Protein AF-A0A519BTG4-F1 (afdb_monomer_lite)

Foldseek 3Di:
DVCCVVCVVVVVDDDDDDDDDDDPLVVCCVVVVPPDSVVSDPQDDDPVDPDD

pLDDT: mean 93.65, std 5.71, range [62.81, 98.06]

Radius of gyration: 18.51 Å; chains: 1; bounding box: 34×28×44 Å

Sequence (52 aa):
KDLEFYTTPF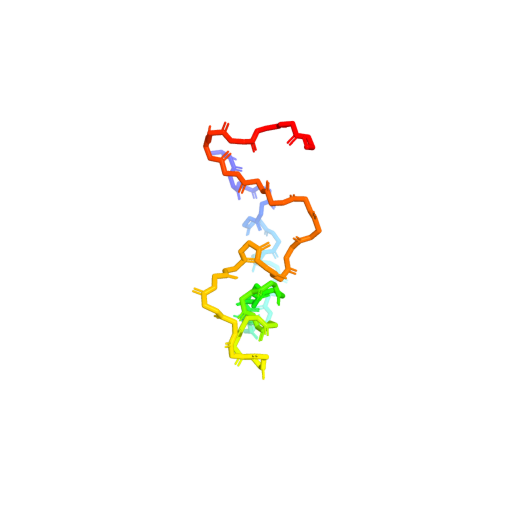KYGAPPHGGFGMGVDRMLMFILNLPNVREAVLFPRDVERTGP

Structure (mmCIF, N/CA/C/O backbone):
data_AF-A0A519BTG4-F1
#
_entry.id   AF-A0A519BTG4-F1
#
loop_
_atom_site.group_PDB
_atom_site.id
_atom_site.type_symbol
_atom_site.label_atom_id
_atom_site.label_alt_id
_atom_site.label_comp_id
_atom_site.label_asym_id
_atom_site.label_entity_id
_atom_site.label_seq_id
_atom_site.pdbx_PDB_ins_code
_atom_site.Cartn_x
_atom_site.Cartn_y
_atom_si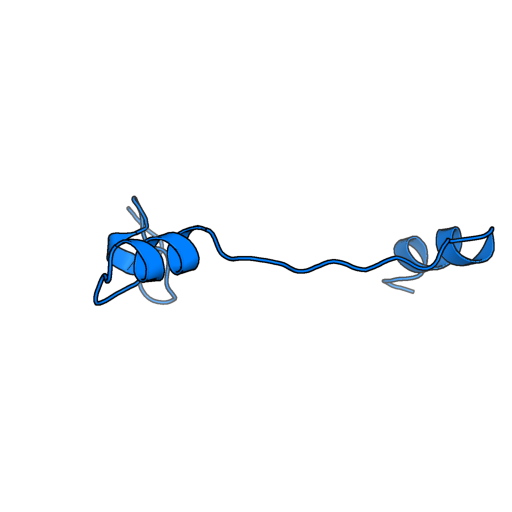te.Cartn_z
_atom_site.occupancy
_atom_site.B_iso_or_equiv
_atom_site.auth_seq_id
_atom_site.auth_comp_id
_atom_site.auth_asym_id
_atom_site.auth_atom_id
_atom_site.pdbx_PDB_model_num
ATOM 1 N N . LYS A 1 1 ? 12.596 18.374 -13.384 1.00 62.81 1 LYS A N 1
ATOM 2 C CA . LYS A 1 1 ? 13.855 17.712 -12.961 1.00 62.81 1 LYS A CA 1
ATOM 3 C C . LYS A 1 1 ? 13.602 16.600 -11.937 1.00 62.81 1 LYS A C 1
ATOM 5 O O . LYS A 1 1 ? 14.326 15.619 -11.957 1.00 62.81 1 LYS A O 1
ATOM 10 N N . ASP A 1 2 ? 12.541 16.674 -11.127 1.00 83.38 2 ASP A N 1
ATOM 11 C CA . ASP A 1 2 ? 12.359 15.789 -9.956 1.00 83.38 2 ASP A CA 1
ATOM 12 C C . ASP A 1 2 ? 12.052 14.307 -10.260 1.00 83.38 2 ASP A C 1
ATOM 14 O O . ASP A 1 2 ? 12.267 13.453 -9.409 1.00 83.38 2 ASP A O 1
ATOM 18 N N . LEU A 1 3 ? 11.612 13.969 -11.480 1.00 92.69 3 LEU A N 1
ATOM 19 C CA . LEU A 1 3 ? 11.319 12.584 -11.906 1.00 92.69 3 LEU A CA 1
ATOM 20 C C . LEU A 1 3 ? 12.266 12.060 -12.998 1.00 92.69 3 LEU A C 1
ATOM 22 O O . LEU A 1 3 ? 12.043 10.991 -13.574 1.00 92.69 3 LEU A O 1
ATOM 26 N N . GLU A 1 4 ? 13.326 12.801 -13.317 1.00 93.44 4 GLU A N 1
ATOM 27 C CA . GLU A 1 4 ? 14.267 12.424 -14.379 1.00 93.44 4 GLU A CA 1
ATOM 28 C C . GLU A 1 4 ? 15.002 11.114 -14.049 1.00 93.44 4 GLU A C 1
ATOM 30 O O . GLU A 1 4 ? 15.171 10.261 -14.921 1.00 93.44 4 GLU A O 1
ATOM 35 N N . PHE A 1 5 ? 15.324 10.903 -12.767 1.00 93.06 5 PHE A N 1
ATOM 36 C CA . PHE A 1 5 ? 15.856 9.639 -12.249 1.00 93.06 5 PHE A CA 1
ATOM 37 C C . PHE A 1 5 ? 14.918 8.450 -12.517 1.00 93.06 5 PHE A C 1
ATOM 39 O O . PHE A 1 5 ? 15.367 7.409 -12.985 1.00 93.06 5 PHE A O 1
ATOM 46 N N . TYR A 1 6 ? 13.614 8.610 -12.265 1.00 92.75 6 TYR A N 1
ATOM 47 C CA . TYR A 1 6 ? 12.630 7.540 -12.445 1.00 92.75 6 TYR A CA 1
ATOM 48 C C . TYR A 1 6 ? 12.385 7.219 -13.924 1.00 92.75 6 TYR A C 1
ATOM 50 O O . TYR 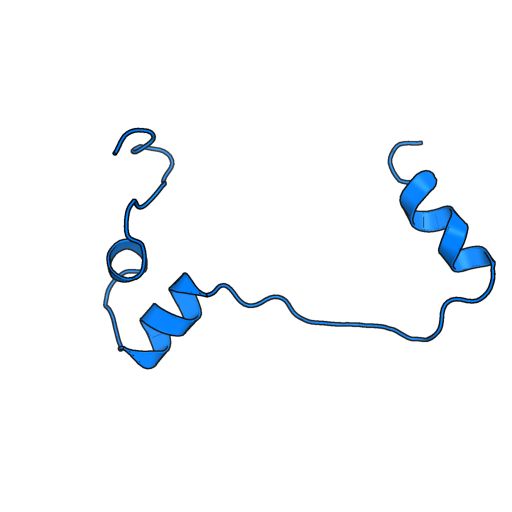A 1 6 ? 12.237 6.060 -14.287 1.00 92.75 6 TYR A O 1
ATOM 58 N N . THR A 1 7 ? 12.363 8.235 -14.793 1.00 93.44 7 THR A N 1
ATOM 59 C CA . THR A 1 7 ? 11.947 8.071 -16.198 1.00 93.44 7 THR A CA 1
ATOM 60 C C . THR A 1 7 ? 13.062 7.647 -17.156 1.00 93.44 7 THR A C 1
ATOM 62 O O . THR A 1 7 ? 12.787 7.039 -18.191 1.00 93.44 7 THR A O 1
ATOM 65 N N . THR A 1 8 ? 14.321 7.953 -16.836 1.00 94.69 8 THR A N 1
ATOM 66 C CA . THR A 1 8 ? 15.475 7.666 -17.707 1.00 94.69 8 THR A CA 1
ATOM 67 C C . THR A 1 8 ? 15.675 6.172 -18.010 1.00 94.69 8 THR A C 1
ATOM 69 O O . THR A 1 8 ? 15.891 5.852 -19.180 1.00 94.69 8 THR A O 1
ATOM 72 N N . PRO A 1 9 ? 15.540 5.238 -17.047 1.00 93.62 9 PRO A N 1
ATOM 73 C CA . PRO A 1 9 ? 15.677 3.804 -17.310 1.00 93.62 9 PRO A CA 1
ATOM 74 C C . PRO A 1 9 ? 14.684 3.256 -18.343 1.00 93.62 9 PRO A C 1
ATOM 76 O O . PRO A 1 9 ? 15.043 2.380 -19.127 1.00 93.62 9 PRO A O 1
ATOM 79 N N . PHE A 1 10 ? 13.462 3.802 -18.415 1.00 94.00 10 PHE A N 1
ATOM 80 C CA . PHE A 1 10 ? 12.441 3.320 -19.355 1.00 94.00 10 PHE A CA 1
ATOM 81 C C . PHE A 1 10 ? 12.809 3.544 -20.830 1.00 94.00 10 PHE A C 1
ATOM 83 O O . PHE A 1 10 ? 12.249 2.887 -21.707 1.00 94.00 10 PHE A O 1
ATOM 90 N N . LYS A 1 11 ? 13.774 4.430 -21.116 1.00 94.38 11 LYS A N 1
ATOM 91 C CA . LYS A 1 11 ? 14.260 4.716 -22.477 1.00 94.38 11 LYS A CA 1
ATOM 92 C C . LYS A 1 11 ? 15.108 3.585 -23.070 1.00 94.38 11 LYS A C 1
ATOM 94 O O . LYS A 1 11 ? 15.243 3.521 -24.286 1.00 94.38 11 LYS A O 1
ATOM 99 N N . TYR A 1 12 ? 15.661 2.698 -22.241 1.00 94.56 12 TYR A N 1
ATOM 100 C CA . TYR A 1 12 ? 16.584 1.637 -22.666 1.00 94.56 12 TYR A CA 1
ATOM 101 C C . TYR A 1 12 ? 15.906 0.269 -22.850 1.00 94.56 12 TYR A C 1
ATOM 103 O O . TYR A 1 12 ? 16.574 -0.760 -22.829 1.00 94.56 12 TYR A O 1
ATOM 111 N N . GLY A 1 13 ? 14.584 0.256 -23.055 1.00 88.06 13 GLY A N 1
ATOM 112 C CA . GLY A 1 13 ? 13.805 -0.961 -23.287 1.00 88.06 13 GLY A CA 1
ATOM 113 C C . GLY A 1 13 ? 13.134 -1.478 -22.019 1.00 88.06 13 GLY A C 1
ATOM 114 O O . GLY A 1 13 ? 13.563 -2.469 -21.435 1.00 88.06 13 GLY A O 1
ATOM 115 N N . ALA A 1 14 ? 12.050 -0.818 -21.605 1.00 93.50 14 ALA A N 1
ATOM 116 C CA . ALA A 1 14 ? 11.165 -1.335 -20.569 1.00 93.50 14 ALA A CA 1
ATOM 117 C C . ALA A 1 14 ? 10.051 -2.199 -21.192 1.00 93.50 14 ALA A C 1
ATOM 119 O O . ALA A 1 14 ? 9.360 -1.725 -22.098 1.00 93.50 14 ALA A O 1
ATOM 120 N N . PRO A 1 15 ? 9.838 -3.443 -20.727 1.00 94.38 15 PRO A N 1
ATOM 121 C CA . PRO A 1 15 ? 8.706 -4.251 -21.170 1.00 94.38 15 PRO A CA 1
ATOM 122 C C . PRO A 1 15 ? 7.379 -3.618 -20.714 1.00 94.38 15 PRO A C 1
ATOM 124 O O . PRO A 1 15 ? 7.374 -2.855 -19.743 1.00 94.38 15 PRO A O 1
ATOM 127 N N . PRO A 1 16 ? 6.240 -3.948 -21.348 1.00 95.50 16 PRO A N 1
ATOM 128 C CA . PRO A 1 16 ? 4.928 -3.586 -20.823 1.00 95.50 16 PRO A CA 1
ATOM 129 C C . PRO A 1 16 ? 4.768 -4.169 -19.415 1.00 95.50 16 PRO A C 1
ATOM 131 O O . PRO A 1 16 ? 4.788 -5.385 -19.234 1.00 95.50 16 PRO A O 1
ATOM 134 N N . HIS A 1 17 ? 4.657 -3.304 -18.412 1.00 94.25 17 HIS A N 1
ATOM 135 C CA . HIS A 1 17 ? 4.547 -3.691 -17.010 1.00 94.25 17 HIS A CA 1
ATOM 136 C C . HIS A 1 17 ? 3.416 -2.917 -16.339 1.00 94.25 17 HIS A C 1
ATOM 138 O O . HIS A 1 17 ? 3.060 -1.811 -16.743 1.00 94.25 17 HIS A O 1
ATOM 144 N N . GLY A 1 18 ? 2.845 -3.522 -15.307 1.00 95.62 18 GLY A N 1
ATOM 145 C CA . GLY A 1 18 ? 1.771 -2.955 -14.510 1.00 95.62 18 GLY A CA 1
ATOM 146 C C . GLY A 1 18 ? 1.615 -3.738 -13.214 1.00 95.62 18 GLY A C 1
ATOM 147 O O . GLY A 1 18 ? 2.234 -4.785 -13.026 1.00 95.62 18 GLY A O 1
ATOM 148 N N . GLY A 1 19 ? 0.792 -3.221 -12.314 1.00 96.00 19 GLY A N 1
ATOM 149 C CA . GLY A 1 19 ? 0.510 -3.852 -11.033 1.00 96.00 19 GLY A CA 1
ATOM 150 C C . GLY A 1 19 ? -0.649 -3.162 -10.333 1.00 96.00 19 GLY A C 1
ATOM 151 O O . GLY A 1 19 ? -1.217 -2.197 -10.845 1.00 96.00 19 GLY A O 1
ATOM 152 N N . PHE A 1 20 ? -0.989 -3.658 -9.151 1.00 97.12 20 PHE A N 1
ATOM 153 C CA . PHE A 1 20 ? -1.982 -3.048 -8.279 1.00 97.12 20 PHE A CA 1
ATOM 154 C C . PHE A 1 20 ? -1.435 -2.962 -6.853 1.00 97.12 20 PHE A C 1
ATOM 156 O O . PHE A 1 20 ? -0.557 -3.731 -6.464 1.00 97.12 20 PHE A O 1
ATOM 163 N N . GLY A 1 21 ? -1.954 -2.011 -6.081 1.00 95.62 21 GLY A N 1
ATOM 164 C CA . GLY A 1 21 ? -1.684 -1.890 -4.652 1.00 95.62 21 GLY A CA 1
ATOM 165 C C . GLY A 1 21 ? -2.899 -2.334 -3.848 1.00 95.62 21 GLY A C 1
ATOM 166 O O . GLY A 1 21 ? -4.028 -1.995 -4.200 1.00 95.62 21 GLY A O 1
ATOM 167 N N . MET A 1 22 ? -2.674 -3.070 -2.762 1.00 96.75 22 MET A N 1
ATOM 168 C CA . MET A 1 22 ? -3.730 -3.490 -1.842 1.00 96.75 22 MET A CA 1
ATOM 169 C C . MET A 1 22 ? -3.340 -3.146 -0.409 1.00 96.75 22 MET A C 1
ATOM 171 O O . MET A 1 22 ? -2.276 -3.535 0.066 1.00 96.75 22 MET A O 1
ATOM 175 N N . GLY A 1 23 ? -4.205 -2.400 0.280 1.00 95.88 23 GLY A N 1
ATOM 176 C CA . GLY A 1 23 ? -4.007 -2.078 1.690 1.00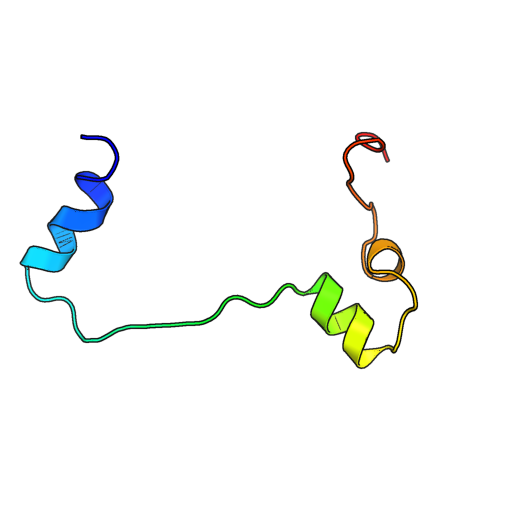 95.88 23 GLY A CA 1
ATOM 177 C C . GLY A 1 23 ? -4.346 -3.282 2.559 1.00 95.88 23 GLY A C 1
ATOM 178 O O . GLY A 1 23 ? -5.507 -3.688 2.596 1.00 95.88 23 GLY A O 1
ATOM 179 N N . VAL A 1 24 ? -3.354 -3.829 3.262 1.00 96.31 24 VAL A N 1
ATOM 180 C CA . VAL A 1 24 ? -3.510 -5.028 4.103 1.00 96.31 24 VAL A CA 1
ATOM 181 C C . VAL A 1 24 ? -4.591 -4.824 5.165 1.00 96.31 24 VAL A C 1
ATOM 183 O O . VAL A 1 24 ? -5.457 -5.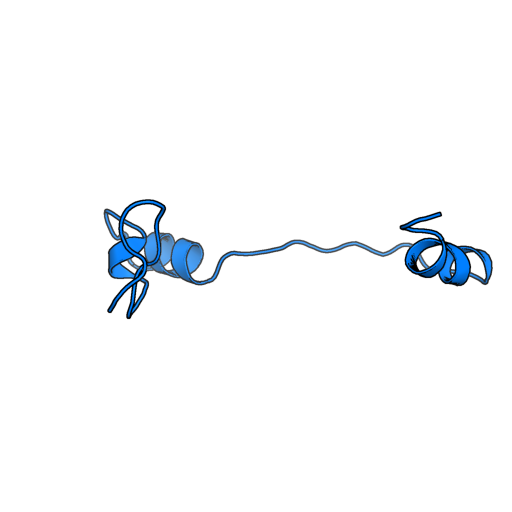678 5.322 1.00 96.31 24 VAL A O 1
ATOM 186 N N . ASP A 1 25 ? -4.625 -3.662 5.816 1.00 96.88 25 ASP A N 1
ATOM 187 C CA . ASP A 1 25 ? -5.591 -3.362 6.883 1.00 96.88 25 ASP A CA 1
ATOM 188 C C . ASP A 1 25 ? -7.033 -3.343 6.356 1.00 96.88 25 ASP A C 1
ATOM 190 O O . ASP A 1 25 ? -7.961 -3.832 6.997 1.00 96.88 25 ASP A O 1
ATOM 194 N N . ARG A 1 26 ? -7.226 -2.823 5.135 1.00 96.19 26 ARG A N 1
ATOM 195 C CA . ARG A 1 26 ? -8.536 -2.810 4.464 1.00 96.19 26 ARG A CA 1
ATOM 196 C C . ARG A 1 26 ? -8.927 -4.181 3.924 1.00 96.19 26 ARG A C 1
ATOM 198 O O . ARG A 1 26 ? -10.104 -4.524 3.959 1.00 96.19 26 ARG A O 1
ATOM 205 N N . MET A 1 27 ? -7.960 -4.968 3.459 1.00 97.69 27 MET A N 1
ATOM 206 C CA . MET A 1 27 ? -8.189 -6.362 3.082 1.00 97.69 27 MET A CA 1
ATOM 207 C C . MET A 1 27 ? -8.659 -7.175 4.297 1.00 97.69 27 MET A C 1
ATOM 209 O O . MET A 1 27 ? -9.641 -7.904 4.195 1.00 97.69 27 MET A O 1
ATOM 213 N N . LEU A 1 28 ? -8.019 -7.001 5.457 1.00 97.25 28 LEU A N 1
ATOM 214 C CA . LEU A 1 28 ? -8.416 -7.653 6.707 1.00 97.25 28 LEU A CA 1
ATOM 215 C C . LEU A 1 28 ? -9.789 -7.184 7.191 1.00 97.25 28 LEU A C 1
ATOM 217 O O . LEU A 1 28 ? -10.623 -8.023 7.520 1.00 97.25 28 LEU A O 1
ATOM 221 N N . MET A 1 29 ? -10.054 -5.874 7.169 1.00 98.06 29 MET A N 1
ATOM 222 C CA . MET A 1 29 ? -11.376 -5.318 7.479 1.00 98.06 29 MET A CA 1
ATOM 223 C C . MET A 1 29 ? -12.472 -5.963 6.619 1.00 98.06 29 MET A C 1
ATOM 225 O O . MET A 1 29 ? -13.524 -6.310 7.144 1.00 98.06 29 MET A O 1
ATOM 229 N N . PHE A 1 30 ? -12.219 -6.167 5.322 1.00 97.44 30 PHE A N 1
ATOM 230 C CA . PHE A 1 30 ? -13.167 -6.822 4.421 1.00 97.44 30 PHE A CA 1
ATOM 231 C C . PHE A 1 30 ? -13.344 -8.316 4.731 1.00 97.44 30 PHE A C 1
ATOM 233 O O . PHE A 1 30 ? -14.474 -8.774 4.877 1.00 97.44 30 PHE A O 1
ATOM 240 N N . ILE A 1 31 ? -12.247 -9.072 4.866 1.00 98.06 31 ILE A N 1
ATOM 241 C CA . ILE A 1 31 ? -12.285 -10.525 5.125 1.00 98.06 31 ILE A CA 1
ATOM 242 C C . ILE A 1 31 ? -12.969 -10.838 6.462 1.00 98.06 31 ILE A C 1
ATOM 244 O O . ILE A 1 31 ? -13.720 -11.805 6.561 1.00 98.06 31 ILE A O 1
ATOM 248 N N . LEU A 1 32 ? -12.710 -10.022 7.484 1.00 97.81 32 LEU A N 1
ATOM 249 C CA . LEU A 1 32 ? -13.230 -10.203 8.841 1.00 97.81 32 LEU A CA 1
ATOM 250 C C . LEU A 1 32 ? -14.540 -9.438 9.090 1.00 97.81 32 LEU A C 1
ATOM 252 O O . LEU A 1 32 ? -15.067 -9.493 10.198 1.00 97.81 32 LEU A O 1
ATOM 256 N N . ASN A 1 33 ? -15.067 -8.740 8.077 1.00 97.50 33 ASN A N 1
ATOM 257 C CA . ASN A 1 33 ? -16.272 -7.909 8.153 1.00 97.50 33 ASN A CA 1
ATOM 258 C C . ASN A 1 33 ? -16.263 -6.922 9.341 1.00 97.50 33 ASN A C 1
ATOM 260 O O . ASN A 1 33 ? -17.245 -6.792 10.075 1.00 97.50 33 ASN A O 1
ATOM 264 N N . LEU A 1 34 ? -15.131 -6.242 9.546 1.00 97.56 34 LEU A N 1
ATOM 265 C CA . LEU A 1 34 ? -14.971 -5.271 10.628 1.00 97.56 34 LEU A CA 1
ATOM 266 C C . LEU A 1 34 ? -15.656 -3.942 10.264 1.00 97.56 34 LEU A C 1
ATOM 268 O O . LEU A 1 34 ? -15.539 -3.482 9.124 1.00 97.56 34 LEU A O 1
ATOM 272 N N . PRO A 1 35 ? -16.323 -3.271 11.217 1.00 97.00 35 PRO A N 1
ATOM 273 C CA . PRO A 1 35 ? -17.000 -1.997 10.978 1.00 97.00 35 PRO A CA 1
ATOM 274 C C . PRO A 1 35 ? -16.029 -0.829 10.733 1.00 97.00 35 PRO A C 1
ATOM 276 O O . PRO A 1 35 ? -16.425 0.188 10.161 1.00 97.00 35 PRO A O 1
ATOM 279 N N . ASN A 1 36 ? -14.761 -0.939 11.153 1.00 95.81 36 ASN A N 1
ATOM 280 C CA . ASN A 1 36 ? -13.765 0.121 10.998 1.00 95.81 36 ASN A CA 1
ATOM 281 C C . ASN A 1 36 ? -12.347 -0.437 10.783 1.00 95.81 36 ASN A C 1
ATOM 283 O O . ASN A 1 36 ? -11.925 -1.366 11.464 1.00 95.81 36 ASN A O 1
ATOM 287 N N . VAL A 1 37 ? -11.560 0.194 9.901 1.00 96.12 37 VAL A N 1
ATOM 288 C CA . VAL A 1 37 ? -10.151 -0.167 9.649 1.00 96.12 37 VAL A CA 1
ATOM 289 C C . VAL A 1 37 ? -9.273 -0.048 10.899 1.00 96.12 37 VAL A C 1
ATOM 291 O O . VAL A 1 37 ? -8.281 -0.758 11.012 1.00 96.12 37 VAL A O 1
ATOM 294 N N . ARG A 1 38 ? -9.643 0.805 11.866 1.00 94.75 38 ARG A N 1
ATOM 295 C CA . ARG A 1 38 ? -8.929 0.930 13.146 1.00 94.75 38 ARG A CA 1
ATOM 296 C C . ARG A 1 38 ? -8.906 -0.382 13.939 1.00 94.75 38 ARG A C 1
ATOM 298 O O . ARG A 1 38 ? -7.988 -0.570 14.722 1.00 94.75 38 ARG A O 1
ATOM 305 N N . GLU A 1 39 ? -9.860 -1.284 13.717 1.00 95.50 39 GLU A N 1
ATOM 306 C CA . GLU A 1 39 ? -9.897 -2.605 14.362 1.00 95.50 39 GLU A CA 1
ATOM 307 C C . GLU A 1 39 ? -8.952 -3.619 13.699 1.00 95.50 39 GLU A C 1
ATOM 309 O O . GLU A 1 39 ? -8.604 -4.628 14.305 1.00 95.50 39 GLU A O 1
ATOM 314 N N . ALA A 1 40 ? -8.500 -3.342 12.470 1.00 96.38 40 ALA A N 1
ATOM 315 C CA . ALA A 1 40 ? -7.527 -4.160 11.747 1.00 96.38 40 ALA A CA 1
ATOM 316 C C . ALA A 1 40 ? -6.067 -3.727 11.989 1.00 96.38 40 ALA A C 1
ATOM 318 O O . ALA A 1 40 ? -5.149 -4.395 11.516 1.00 96.38 40 ALA A O 1
ATOM 319 N N . VAL A 1 41 ? -5.839 -2.618 12.705 1.00 95.00 41 VAL A N 1
ATOM 320 C CA . VAL A 1 41 ? -4.514 -2.016 12.928 1.00 95.00 41 VAL A CA 1
ATOM 321 C C . VAL A 1 41 ? -4.190 -2.023 14.419 1.00 95.00 41 VAL A C 1
ATOM 323 O O . VAL A 1 41 ? -5.007 -1.604 15.229 1.00 95.00 41 VAL A O 1
ATOM 326 N N . LEU A 1 42 ? -2.971 -2.421 14.794 1.00 94.38 42 LEU A N 1
ATOM 327 C CA . LEU A 1 42 ? -2.554 -2.464 16.204 1.00 94.38 42 LEU A CA 1
ATOM 328 C C . LEU A 1 42 ? -2.447 -1.066 16.844 1.00 94.38 42 LEU A C 1
ATOM 3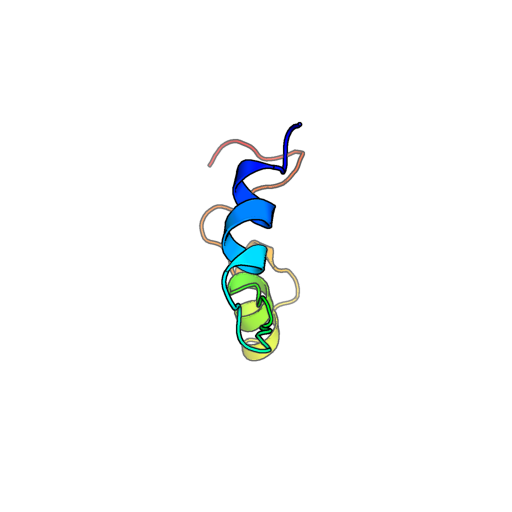30 O O . LEU A 1 42 ? -2.932 -0.837 17.947 1.00 94.38 42 LEU A O 1
ATOM 334 N N . PHE A 1 43 ? -1.835 -0.113 16.135 1.00 94.94 43 PHE A N 1
ATOM 335 C CA . PHE A 1 43 ? -1.706 1.283 16.565 1.00 94.94 43 PHE A CA 1
ATOM 336 C C . PHE A 1 43 ? -2.234 2.221 15.471 1.00 94.94 43 PHE A C 1
ATOM 338 O O . PHE A 1 43 ? -1.444 2.737 14.676 1.00 94.94 43 PHE A O 1
ATOM 345 N N . PRO A 1 44 ? -3.565 2.423 15.374 1.00 93.75 44 PRO A N 1
ATOM 346 C CA . PRO A 1 44 ? -4.136 3.233 14.307 1.00 93.75 44 PRO A CA 1
ATOM 347 C C . PRO A 1 44 ? -3.595 4.664 14.310 1.00 93.75 44 PRO A C 1
ATOM 349 O O . PRO A 1 44 ? -3.556 5.321 15.353 1.00 93.75 44 PRO A O 1
ATOM 352 N N . ARG A 1 45 ? -3.210 5.135 13.122 1.00 93.50 45 ARG A N 1
ATOM 353 C CA . ARG A 1 45 ? -2.787 6.511 12.858 1.00 93.50 45 ARG A CA 1
ATOM 354 C C . ARG A 1 45 ? -3.871 7.244 12.092 1.00 93.50 45 ARG A C 1
ATOM 356 O O . ARG A 1 45 ? -4.355 6.753 11.074 1.00 93.50 45 ARG A O 1
ATOM 363 N N . ASP A 1 46 ? -4.207 8.429 12.566 1.00 93.06 46 ASP A N 1
ATOM 364 C CA . ASP A 1 46 ? -5.057 9.380 11.864 1.00 93.06 46 ASP A CA 1
ATOM 365 C C . ASP A 1 46 ? -4.575 10.809 12.161 1.00 93.06 46 ASP A C 1
ATOM 367 O O . ASP A 1 46 ? -3.551 11.001 12.819 1.00 93.06 46 ASP A O 1
ATOM 371 N N . VAL A 1 47 ? -5.266 11.813 11.616 1.00 95.25 47 VAL A N 1
ATOM 372 C CA . VAL A 1 47 ? -4.886 13.228 11.771 1.00 95.25 47 VAL A CA 1
ATOM 373 C C . VAL A 1 47 ? -4.900 13.661 13.244 1.00 95.25 47 VAL A C 1
ATOM 375 O O . VAL A 1 47 ? -4.122 14.528 13.631 1.00 95.25 47 VAL A O 1
ATOM 378 N N . GLU A 1 48 ? -5.748 13.044 14.067 1.00 94.25 48 GLU A N 1
ATOM 379 C CA . GLU A 1 48 ? -5.947 13.392 15.477 1.00 94.25 48 GLU A CA 1
ATOM 380 C C . GLU A 1 48 ? -5.098 12.517 16.420 1.00 94.25 48 GLU A C 1
ATOM 382 O O . GLU A 1 48 ? -4.807 12.920 17.547 1.00 94.25 48 GLU A O 1
ATOM 387 N N . ARG A 1 49 ? -4.642 11.341 15.965 1.00 89.94 49 ARG A N 1
ATOM 388 C CA . ARG A 1 49 ? -3.901 10.353 16.757 1.00 89.94 49 ARG A CA 1
ATOM 389 C C . ARG A 1 49 ? -2.517 10.045 16.185 1.00 89.94 49 ARG A C 1
ATOM 391 O O . ARG A 1 49 ? -2.332 9.191 15.312 1.00 89.94 49 ARG A O 1
ATOM 398 N N . THR A 1 50 ? -1.514 10.669 16.798 1.00 90.88 50 THR A N 1
ATOM 399 C CA . THR A 1 50 ? -0.081 10.519 16.481 1.00 90.88 50 THR A CA 1
ATOM 400 C C . THR A 1 50 ? 0.726 9.776 17.557 1.00 90.88 50 THR A C 1
ATOM 402 O O . THR A 1 50 ? 1.854 9.356 17.291 1.00 90.88 50 THR A O 1
ATOM 405 N N . GLY A 1 51 ? 0.148 9.542 18.742 1.00 86.88 51 GLY A N 1
ATOM 406 C CA . GLY A 1 51 ? 0.703 8.722 19.832 1.00 86.88 51 GLY A CA 1
ATOM 407 C C . GLY A 1 51 ? 0.077 7.319 19.907 1.00 86.88 51 GLY A C 1
ATOM 408 O O . GLY A 1 51 ? -0.944 7.088 19.251 1.00 86.88 51 GLY A O 1
ATOM 409 N N . PRO A 1 52 ? 0.728 6.344 20.568 1.00 76.38 52 PRO A N 1
ATOM 410 C CA . PRO A 1 52 ? 0.097 5.060 20.873 1.00 76.38 52 PRO A CA 1
ATOM 411 C C . PRO A 1 52 ? -1.166 5.243 21.723 1.00 76.38 52 PRO A C 1
ATOM 413 O O . PRO A 1 52 ? -1.255 6.239 22.470 1.00 76.38 52 PRO A O 1
#

Secondary structure (DSSP, 8-state):
-TTHHHHSGGGGT----------HHHHHHHHTT-S-GGGG-SS---SS----